Protein AF-A0A382RMH2-F1 (afdb_monomer_lite)

Radius of gyration: 15.45 Å; chains: 1; bounding box: 45×20×42 Å

Sequence (105 aa):
ATAMGWIFGTTVAYITMSIQSLKGRKGLALGVGSGFVGLSYVMMVISGLLNGLNSLKYTSLFNYYDGRSVLINGLNETSFAVMLGLSGLFLVVSLYGFYNRDIGI

Organism: NCBI:txid408172

Foldseek 3Di:
DVVLVVLLVLLLVLQLLLCCLQPVDNVVSCCCSVVLLVVLVVLCVVCVVDVVVVVSCVVRLVNLSPVPCCVVVNHDPVSVVVSVVSSVVSNVSSVVSNVCVVVPD

Structure (mmCIF, N/CA/C/O backbone):
data_AF-A0A382RMH2-F1
#
_entry.id   AF-A0A382RMH2-F1
#
loop_
_atom_site.group_PDB
_atom_site.id
_atom_site.type_symbol
_atom_site.label_atom_id
_atom_site.label_alt_id
_atom_site.label_comp_id
_atom_site.label_asym_id
_atom_site.label_entity_id
_atom_site.label_seq_id
_atom_site.pdbx_PDB_ins_code
_atom_site.Cartn_x
_atom_site.Cartn_y
_atom_site.Cartn_z
_atom_site.occupancy
_atom_site.B_iso_or_equiv
_atom_site.auth_seq_id
_atom_site.auth_comp_id
_atom_site.auth_asym_id
_atom_site.auth_atom_id
_atom_site.pdbx_PDB_model_num
ATOM 1 N N . ALA A 1 1 ? 0.393 4.397 -18.976 1.00 59.16 1 ALA A N 1
ATOM 2 C CA . ALA A 1 1 ? 0.801 5.074 -17.721 1.00 59.16 1 ALA A CA 1
ATOM 3 C C . ALA A 1 1 ? -0.376 5.349 -16.775 1.00 59.16 1 ALA A C 1
ATOM 5 O O . ALA A 1 1 ? -0.267 5.042 -15.596 1.00 59.16 1 ALA A O 1
ATOM 6 N N . THR A 1 2 ? -1.508 5.873 -17.258 1.00 75.94 2 THR A N 1
ATOM 7 C CA . THR A 1 2 ? -2.666 6.267 -16.429 1.00 75.94 2 THR A CA 1
ATOM 8 C C . THR A 1 2 ? -3.237 5.135 -15.567 1.00 75.94 2 THR A C 1
ATOM 10 O O . THR A 1 2 ? -3.260 5.284 -14.353 1.00 75.94 2 THR A O 1
ATOM 13 N N . ALA A 1 3 ? -3.620 3.986 -16.135 1.00 79.62 3 ALA A N 1
ATOM 14 C CA . ALA A 1 3 ? -4.252 2.897 -15.368 1.00 79.62 3 ALA A CA 1
ATOM 15 C C . ALA A 1 3 ? -3.390 2.365 -14.201 1.00 79.62 3 ALA A C 1
ATOM 17 O O . ALA A 1 3 ? -3.895 2.147 -13.104 1.00 79.62 3 ALA A O 1
ATOM 18 N N . MET A 1 4 ? -2.076 2.226 -14.411 1.00 81.12 4 MET A N 1
ATOM 19 C CA . MET A 1 4 ? -1.138 1.815 -13.357 1.00 81.12 4 MET A CA 1
ATOM 20 C C . MET A 1 4 ? -0.993 2.873 -12.253 1.00 81.12 4 MET A C 1
ATOM 22 O O . MET A 1 4 ? -0.849 2.534 -11.083 1.00 81.12 4 MET A O 1
ATOM 26 N N . GLY A 1 5 ? -1.045 4.162 -12.602 1.00 82.25 5 GLY A N 1
ATOM 27 C CA . GLY A 1 5 ? -1.024 5.245 -11.611 1.00 82.25 5 GLY A CA 1
ATOM 28 C C . GLY A 1 5 ? -2.280 5.245 -10.747 1.00 82.25 5 GLY A C 1
ATOM 29 O O . GLY A 1 5 ? -2.200 5.360 -9.525 1.00 82.25 5 GLY A O 1
ATOM 30 N N . TRP A 1 6 ? -3.434 5.036 -11.383 1.00 87.06 6 TRP A N 1
ATOM 31 C CA . TRP A 1 6 ? -4.712 4.893 -10.693 1.00 87.06 6 TRP A CA 1
ATOM 32 C C . TRP A 1 6 ? -4.697 3.712 -9.730 1.00 87.06 6 TRP A C 1
ATOM 34 O O . TRP A 1 6 ? -4.988 3.894 -8.549 1.00 87.06 6 TRP A O 1
ATOM 44 N N . ILE A 1 7 ? -4.299 2.524 -10.198 1.00 89.00 7 ILE A N 1
ATOM 45 C CA . ILE A 1 7 ? -4.319 1.345 -9.336 1.00 89.00 7 ILE A CA 1
ATOM 46 C C . ILE A 1 7 ? -3.345 1.483 -8.167 1.00 89.00 7 ILE A C 1
ATOM 48 O O . ILE A 1 7 ? -3.726 1.205 -7.035 1.00 89.00 7 ILE A O 1
ATOM 52 N N . PHE A 1 8 ? -2.149 2.032 -8.401 1.00 88.19 8 PHE A N 1
ATOM 53 C CA . PHE A 1 8 ? -1.193 2.342 -7.340 1.00 88.19 8 PHE A CA 1
ATOM 54 C C . PHE A 1 8 ? -1.809 3.240 -6.261 1.00 88.19 8 PHE A C 1
ATOM 56 O O . PHE A 1 8 ? -1.780 2.896 -5.077 1.00 88.19 8 PHE A O 1
ATOM 63 N N . GLY A 1 9 ? -2.418 4.358 -6.670 1.00 89.81 9 GLY A N 1
ATOM 64 C CA . GLY A 1 9 ? -3.088 5.279 -5.754 1.00 89.81 9 GLY A CA 1
ATOM 65 C C . GLY A 1 9 ? -4.213 4.605 -4.966 1.00 89.81 9 GLY A C 1
ATOM 66 O O . GLY A 1 9 ? -4.288 4.766 -3.747 1.00 89.81 9 GLY A O 1
ATOM 67 N N . THR A 1 10 ? -5.045 3.796 -5.631 1.00 91.94 10 THR A N 1
ATOM 68 C CA . THR A 1 10 ? -6.137 3.068 -4.962 1.00 91.94 10 THR A CA 1
ATOM 69 C C . THR A 1 10 ? -5.631 2.030 -3.965 1.00 91.94 10 THR A C 1
ATOM 71 O O . THR A 1 10 ? -6.159 1.954 -2.859 1.00 91.94 10 THR A O 1
ATOM 74 N N . THR A 1 11 ? -4.564 1.292 -4.283 1.00 92.19 11 THR A N 1
ATOM 75 C CA . THR A 1 11 ? -3.979 0.306 -3.366 1.00 92.19 11 THR A CA 1
ATOM 76 C C . THR A 1 11 ? -3.460 0.984 -2.101 1.00 92.19 11 THR A C 1
ATOM 78 O O . THR A 1 11 ? -3.753 0.535 -0.994 1.00 92.19 11 THR A O 1
ATOM 81 N N . VAL A 1 12 ? -2.749 2.108 -2.236 1.00 92.31 12 VAL A N 1
ATOM 82 C CA . VAL A 1 12 ? -2.275 2.896 -1.085 1.00 92.31 12 VAL A CA 1
ATOM 83 C C . VAL A 1 12 ? -3.448 3.438 -0.260 1.00 92.31 12 VAL A C 1
ATOM 85 O O . VAL A 1 12 ? -3.408 3.408 0.976 1.00 92.31 12 VAL A O 1
ATOM 88 N N . ALA A 1 13 ? -4.511 3.900 -0.924 1.00 93.50 13 ALA A N 1
ATOM 89 C CA . ALA A 1 13 ? -5.720 4.359 -0.252 1.00 93.50 13 ALA A CA 1
ATOM 90 C C . ALA A 1 13 ? -6.382 3.230 0.553 1.00 93.50 13 ALA A C 1
ATOM 92 O O . ALA A 1 13 ? -6.708 3.443 1.718 1.00 93.50 13 ALA A O 1
ATOM 93 N N . TYR A 1 14 ? -6.509 2.023 -0.004 1.00 95.06 14 TYR A N 1
ATOM 94 C CA . TYR A 1 14 ? -7.091 0.876 0.701 1.00 95.06 14 TYR A CA 1
ATOM 95 C C . TYR A 1 14 ? -6.219 0.361 1.845 1.00 95.06 14 TYR A C 1
ATOM 97 O O . TYR A 1 14 ? -6.754 0.029 2.903 1.00 95.06 14 TYR A O 1
ATOM 105 N N . ILE A 1 15 ? -4.889 0.384 1.710 1.00 92.81 15 ILE A N 1
ATOM 106 C CA . ILE A 1 15 ? -3.978 0.111 2.834 1.00 92.81 15 ILE A CA 1
ATOM 107 C C . ILE A 1 15 ? -4.258 1.098 3.973 1.00 92.81 15 ILE A C 1
ATOM 109 O O . ILE A 1 15 ? -4.535 0.693 5.102 1.00 92.81 15 ILE A O 1
ATOM 113 N N . THR A 1 16 ? -4.274 2.395 3.669 1.00 94.19 16 THR A N 1
ATOM 114 C CA . THR A 1 16 ? -4.546 3.451 4.657 1.00 94.19 16 THR A CA 1
ATOM 115 C C . THR A 1 16 ? -5.930 3.281 5.294 1.00 94.19 16 THR A C 1
ATOM 117 O O . THR A 1 16 ? -6.078 3.357 6.517 1.00 94.19 16 THR A O 1
ATOM 120 N N . MET A 1 17 ? -6.943 2.997 4.473 1.00 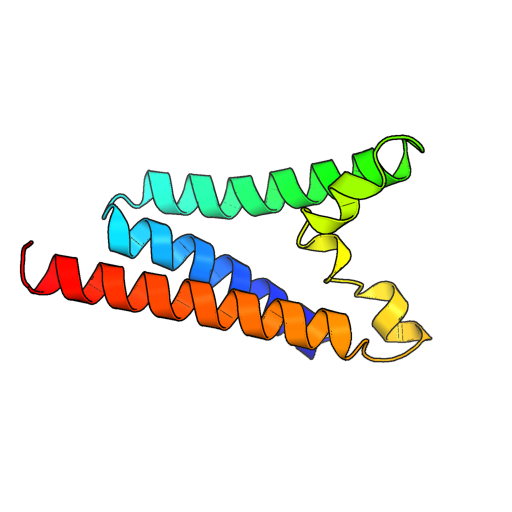93.56 17 MET A N 1
ATOM 121 C CA . MET A 1 17 ? -8.329 2.802 4.890 1.00 93.56 17 MET A CA 1
ATOM 122 C C . MET A 1 17 ? -8.492 1.572 5.785 1.00 93.56 17 MET A C 1
ATOM 124 O O . MET A 1 17 ? -9.216 1.652 6.771 1.00 93.56 17 MET A O 1
ATOM 128 N N . SER A 1 18 ? -7.787 0.473 5.510 1.00 94.12 18 SER A N 1
ATOM 129 C CA . SER A 1 18 ? -7.830 -0.739 6.340 1.00 94.12 18 SER A CA 1
ATOM 130 C C . SER A 1 18 ? -7.288 -0.507 7.753 1.00 94.12 18 SER A C 1
ATOM 132 O O . SER A 1 18 ? -7.893 -0.922 8.739 1.00 94.12 18 SER A O 1
ATOM 134 N N . ILE A 1 19 ? -6.193 0.245 7.890 1.00 93.75 19 ILE A N 1
ATOM 135 C CA . ILE A 1 19 ? -5.661 0.617 9.207 1.00 93.75 19 ILE A CA 1
ATOM 136 C C . ILE A 1 19 ? -6.632 1.554 9.929 1.00 93.75 19 ILE A C 1
ATOM 138 O O . ILE A 1 19 ? -6.860 1.415 11.135 1.00 93.75 19 ILE A O 1
ATOM 142 N N . GLN A 1 20 ? -7.229 2.497 9.196 1.00 93.12 20 GLN A N 1
ATOM 143 C CA . GLN A 1 20 ? -8.224 3.407 9.748 1.00 93.12 20 GLN A CA 1
ATOM 144 C C . GLN A 1 20 ? -9.472 2.664 10.237 1.00 93.12 20 GLN A C 1
ATOM 146 O O . GLN A 1 20 ? -9.957 2.972 11.331 1.00 93.12 20 GLN A O 1
ATOM 151 N N . SER A 1 21 ? -9.975 1.702 9.466 1.00 91.81 21 SER A N 1
ATOM 152 C CA . SER A 1 21 ? -11.165 0.932 9.818 1.00 91.81 21 SER A CA 1
ATOM 153 C C . SER A 1 21 ? -10.896 -0.068 10.937 1.00 91.81 21 SER A C 1
ATOM 155 O O . SER A 1 21 ? -11.775 -0.306 11.744 1.00 91.81 21 SER A O 1
ATOM 157 N N . LEU A 1 22 ? -9.679 -0.588 11.093 1.00 90.75 22 LEU A N 1
ATOM 158 C CA . LEU A 1 22 ? -9.366 -1.493 12.204 1.00 90.75 22 LEU A CA 1
ATOM 159 C C . LEU A 1 22 ? -9.049 -0.758 13.515 1.00 90.75 22 LEU A C 1
ATOM 161 O O . LEU A 1 22 ? -9.418 -1.217 14.592 1.00 90.75 22 LEU A O 1
ATOM 165 N N . LYS A 1 23 ? -8.329 0.371 13.464 1.00 89.94 23 LYS A N 1
ATOM 166 C CA . LYS A 1 23 ? -7.835 1.053 14.680 1.00 89.94 23 LYS A CA 1
ATOM 167 C C . LYS A 1 23 ? -8.618 2.302 15.064 1.00 89.94 23 LYS A C 1
ATOM 169 O O . LYS A 1 23 ? -8.494 2.757 16.198 1.00 89.94 23 LYS A O 1
ATOM 174 N N . GLY A 1 24 ? -9.356 2.920 14.143 1.00 86.00 24 GLY A N 1
ATOM 175 C CA . GLY A 1 24 ? -10.082 4.170 14.401 1.00 86.00 24 GLY A CA 1
ATOM 176 C C . GLY A 1 24 ? -9.216 5.421 14.574 1.00 86.00 24 GLY A C 1
ATOM 177 O O . GLY A 1 24 ? -9.748 6.526 14.640 1.00 86.00 24 GLY A O 1
ATOM 178 N N . ARG A 1 25 ? -7.886 5.292 14.613 1.00 89.44 25 ARG A N 1
ATOM 179 C CA . ARG A 1 25 ? -6.958 6.399 14.883 1.00 89.44 25 ARG A CA 1
ATOM 180 C C . ARG A 1 25 ? -6.405 6.987 13.586 1.00 89.44 25 ARG A C 1
ATOM 182 O O . ARG A 1 25 ? -5.527 6.390 12.966 1.00 89.44 25 ARG A O 1
ATOM 189 N N . LYS A 1 26 ? -6.848 8.203 13.245 1.00 87.56 26 LYS A N 1
ATOM 190 C CA . LYS A 1 26 ? -6.420 8.943 12.040 1.00 87.56 26 LYS A CA 1
ATOM 191 C C . LYS A 1 26 ? -4.903 9.081 11.915 1.00 87.56 26 LYS A C 1
ATOM 193 O O . LYS A 1 26 ? -4.354 8.819 10.851 1.00 87.56 26 LYS A O 1
ATOM 198 N N . GLY A 1 27 ? -4.220 9.423 13.011 1.00 90.56 27 GLY A N 1
ATOM 199 C CA . GLY A 1 27 ? -2.762 9.580 13.014 1.00 90.56 27 GLY A CA 1
ATOM 200 C C . GLY A 1 27 ? -2.011 8.292 12.657 1.00 90.56 27 GLY A C 1
ATOM 201 O O . GLY A 1 27 ? -1.075 8.333 11.867 1.00 90.56 27 GLY A O 1
ATOM 202 N N . LEU A 1 28 ? -2.459 7.139 13.173 1.00 88.88 28 LEU A N 1
ATOM 203 C CA . LEU A 1 28 ? -1.848 5.847 12.841 1.00 88.88 28 LEU A CA 1
ATOM 204 C C . LEU A 1 28 ? -2.103 5.462 11.384 1.00 88.88 28 LEU A C 1
ATOM 206 O O . LEU A 1 28 ? -1.184 5.005 10.716 1.00 88.88 28 LEU A O 1
ATOM 210 N N . ALA A 1 29 ? -3.321 5.668 10.882 1.00 91.12 29 ALA A N 1
ATOM 211 C CA . ALA A 1 29 ? -3.647 5.364 9.493 1.00 91.12 29 ALA A CA 1
ATOM 212 C C . ALA A 1 29 ? -2.782 6.175 8.518 1.00 91.12 29 ALA A C 1
ATOM 214 O O . ALA A 1 29 ? -2.140 5.600 7.642 1.00 91.12 29 ALA A O 1
ATOM 215 N N . LEU A 1 30 ? -2.698 7.493 8.721 1.00 91.62 30 LEU A N 1
ATOM 216 C CA . LEU A 1 30 ? -1.872 8.376 7.894 1.00 91.62 30 LEU A CA 1
ATOM 217 C C . LEU A 1 30 ? -0.382 8.041 8.003 1.00 91.62 30 LEU A C 1
ATOM 219 O O . LEU A 1 30 ? 0.308 8.024 6.984 1.00 91.62 30 LEU A O 1
ATOM 223 N N . GLY A 1 31 ? 0.108 7.740 9.209 1.00 92.81 31 GLY A N 1
ATOM 224 C CA . GLY A 1 31 ? 1.496 7.334 9.431 1.00 92.81 31 GLY A CA 1
ATOM 225 C C . GLY A 1 31 ? 1.846 6.030 8.715 1.00 92.81 31 GLY A C 1
ATOM 226 O O . GLY A 1 31 ? 2.868 5.964 8.038 1.00 92.81 31 GLY A O 1
ATOM 227 N N . VAL A 1 32 ? 0.980 5.015 8.792 1.00 90.81 32 VAL A N 1
ATOM 228 C CA . VAL A 1 32 ? 1.200 3.738 8.096 1.00 90.81 32 VAL A CA 1
ATOM 229 C C . VAL A 1 32 ? 1.095 3.911 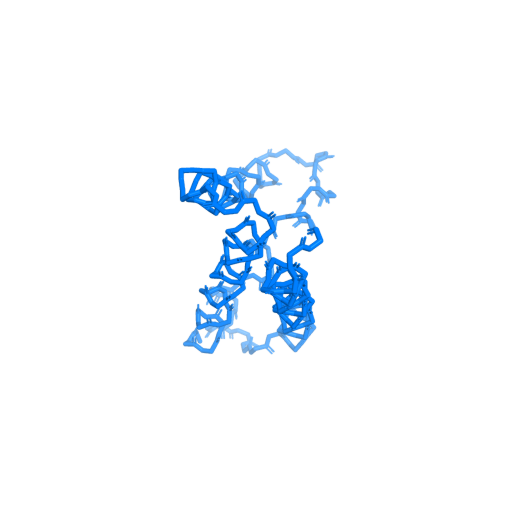6.582 1.00 90.81 32 VAL A C 1
ATOM 231 O O . VAL A 1 32 ? 1.966 3.426 5.871 1.00 90.81 32 VAL A O 1
ATOM 234 N N . GLY A 1 33 ? 0.091 4.632 6.077 1.00 90.00 33 GLY A N 1
ATOM 235 C CA . GLY A 1 33 ? -0.081 4.861 4.640 1.00 90.00 33 GLY A CA 1
ATOM 236 C C . GLY A 1 33 ? 1.092 5.619 4.015 1.00 90.00 33 GLY A C 1
ATOM 237 O O . GLY A 1 33 ? 1.719 5.138 3.071 1.00 90.00 33 GLY A O 1
ATOM 238 N N . SER A 1 34 ? 1.437 6.783 4.574 1.00 90.38 34 SER A N 1
ATOM 239 C CA . SER A 1 34 ? 2.560 7.597 4.084 1.00 90.38 34 SER A CA 1
ATOM 240 C C . SER A 1 34 ? 3.914 6.914 4.303 1.00 90.38 34 SER A C 1
ATOM 242 O O . SER A 1 34 ? 4.749 6.896 3.397 1.00 90.38 34 SER A O 1
ATOM 244 N N . GLY A 1 35 ? 4.109 6.287 5.467 1.00 91.12 35 GLY A N 1
ATOM 245 C CA . GLY A 1 35 ? 5.314 5.535 5.794 1.00 91.12 35 GLY A CA 1
ATOM 246 C C . GLY A 1 35 ? 5.523 4.344 4.864 1.00 91.12 35 GLY A C 1
ATOM 247 O O . GLY A 1 35 ? 6.629 4.150 4.371 1.00 91.12 35 GLY A O 1
ATOM 248 N N . PHE A 1 36 ? 4.468 3.592 4.547 1.00 88.81 36 PHE A N 1
ATOM 249 C CA . PHE A 1 36 ? 4.538 2.465 3.617 1.00 88.81 36 PHE A CA 1
ATOM 250 C C . PHE A 1 36 ? 4.972 2.900 2.213 1.00 88.81 36 PHE A C 1
ATOM 252 O O . PHE A 1 36 ? 5.834 2.257 1.610 1.00 88.81 36 PHE A O 1
ATOM 259 N N . VAL A 1 37 ? 4.430 4.012 1.705 1.00 88.56 37 VAL A N 1
ATOM 260 C CA . VAL A 1 37 ? 4.846 4.576 0.410 1.00 88.56 37 VAL A CA 1
ATOM 261 C C . VAL A 1 37 ? 6.309 5.015 0.455 1.00 88.56 37 VAL A C 1
ATOM 263 O O . VAL A 1 37 ? 7.090 4.619 -0.411 1.00 88.56 37 VAL A O 1
ATOM 266 N N . GLY A 1 38 ? 6.704 5.778 1.478 1.00 87.69 38 GLY A N 1
ATOM 267 C CA . GLY A 1 38 ? 8.084 6.240 1.636 1.00 87.69 38 GLY A CA 1
ATOM 268 C C . GLY A 1 38 ? 9.083 5.083 1.732 1.00 87.69 38 GLY A C 1
ATOM 269 O O . GLY A 1 38 ? 10.073 5.054 1.003 1.00 87.69 38 GLY A O 1
ATOM 270 N N . LEU A 1 39 ? 8.788 4.082 2.565 1.00 86.56 39 LEU A N 1
ATOM 271 C CA . LEU A 1 39 ? 9.612 2.881 2.720 1.00 86.56 39 LEU A CA 1
ATOM 272 C C . LEU A 1 39 ? 9.695 2.073 1.424 1.00 86.56 39 LEU A C 1
ATOM 274 O O . LEU A 1 39 ? 10.782 1.638 1.050 1.00 86.56 39 LEU A O 1
ATOM 278 N N . SER A 1 40 ? 8.581 1.915 0.705 1.00 83.94 40 SER A N 1
ATOM 279 C CA . SER A 1 40 ? 8.566 1.199 -0.575 1.00 83.94 40 SER A CA 1
ATOM 280 C C . SER A 1 40 ? 9.468 1.874 -1.611 1.00 83.94 40 SER A C 1
ATOM 282 O O . SER A 1 40 ? 10.158 1.181 -2.364 1.00 83.94 40 SER A O 1
ATOM 284 N N . TYR A 1 41 ? 9.506 3.210 -1.631 1.00 83.00 41 TYR A N 1
ATOM 285 C CA . TYR A 1 41 ? 10.407 3.971 -2.498 1.00 83.00 41 TYR A CA 1
ATOM 286 C C . TYR A 1 41 ? 11.875 3.787 -2.094 1.00 83.00 41 TYR A C 1
ATOM 288 O O . TYR A 1 41 ? 12.712 3.471 -2.939 1.00 83.00 41 TYR A O 1
ATOM 296 N N . VAL A 1 42 ? 12.188 3.906 -0.799 1.00 84.69 42 VAL A N 1
ATOM 297 C CA . VAL A 1 42 ? 13.550 3.684 -0.282 1.00 84.69 42 VAL A CA 1
ATOM 298 C C . VAL A 1 42 ? 14.042 2.272 -0.617 1.00 84.69 42 VAL A C 1
ATOM 300 O O . VAL A 1 42 ? 15.160 2.114 -1.105 1.00 84.69 42 VAL A O 1
ATOM 303 N N . MET A 1 43 ? 13.199 1.251 -0.438 1.00 80.62 43 MET A N 1
ATOM 304 C CA . MET A 1 43 ? 13.522 -0.133 -0.803 1.00 80.62 43 MET A CA 1
ATOM 305 C C . MET A 1 43 ? 13.798 -0.299 -2.300 1.00 80.62 43 MET A C 1
ATOM 307 O O . MET A 1 43 ? 14.736 -1.007 -2.662 1.00 80.62 43 MET A O 1
ATOM 311 N N . MET A 1 44 ? 13.024 0.362 -3.169 1.00 79.94 44 MET A N 1
ATOM 312 C CA . MET A 1 44 ? 13.264 0.337 -4.616 1.00 79.94 44 MET A CA 1
ATOM 313 C C . MET A 1 44 ? 14.649 0.900 -4.954 1.00 79.94 44 MET A C 1
ATOM 315 O O . MET A 1 44 ? 15.386 0.285 -5.724 1.00 79.94 44 MET A O 1
ATOM 319 N N . VAL A 1 45 ? 15.015 2.038 -4.356 1.00 80.38 45 VAL A N 1
ATOM 320 C CA . VAL A 1 45 ? 16.326 2.664 -4.568 1.00 80.38 45 VAL A CA 1
ATOM 321 C C . VAL A 1 45 ? 17.440 1.734 -4.086 1.00 80.38 45 VAL A C 1
ATOM 323 O O . VAL A 1 45 ? 18.327 1.402 -4.866 1.00 80.38 45 VAL A O 1
ATOM 326 N N . ILE A 1 46 ? 17.368 1.238 -2.847 1.00 79.00 46 ILE A N 1
ATOM 327 C CA . ILE A 1 46 ? 18.399 0.357 -2.267 1.00 79.00 46 ILE A CA 1
ATOM 328 C C . ILE A 1 46 ? 18.563 -0.937 -3.077 1.00 79.00 46 ILE A C 1
ATOM 330 O O . ILE A 1 46 ? 19.693 -1.368 -3.315 1.00 79.00 46 ILE A O 1
ATOM 334 N N . SER A 1 47 ? 17.462 -1.533 -3.546 1.00 71.69 47 SER A N 1
ATOM 335 C CA . SER A 1 47 ? 17.505 -2.740 -4.381 1.00 71.69 47 SER A CA 1
ATOM 336 C C . SER A 1 47 ? 18.250 -2.521 -5.701 1.00 71.69 47 SER A C 1
ATOM 338 O O . SER A 1 47 ? 18.783 -3.484 -6.243 1.00 71.69 47 SER A O 1
ATOM 340 N N . GLY A 1 48 ? 18.289 -1.292 -6.223 1.00 71.12 48 GLY A N 1
ATOM 341 C CA . GLY A 1 48 ? 19.070 -0.949 -7.413 1.00 71.12 48 GLY A CA 1
ATOM 342 C C . GLY A 1 48 ? 20.564 -0.743 -7.141 1.00 71.12 48 GLY A C 1
ATOM 343 O O . GLY A 1 48 ? 21.359 -0.834 -8.071 1.00 71.12 48 GLY A O 1
ATOM 344 N N . LEU A 1 49 ? 20.957 -0.475 -5.890 1.00 74.31 49 LEU A N 1
ATOM 345 C CA . LEU A 1 49 ? 22.355 -0.239 -5.506 1.00 74.31 49 LEU A CA 1
ATOM 346 C C . LEU A 1 49 ? 23.075 -1.510 -5.031 1.00 74.31 49 LEU A C 1
ATOM 348 O O . LEU A 1 49 ? 24.289 -1.621 -5.192 1.00 74.31 49 LEU A O 1
ATOM 352 N N . LEU A 1 50 ? 22.358 -2.460 -4.423 1.00 71.31 50 LEU A N 1
ATOM 353 C CA . LEU A 1 50 ? 22.949 -3.648 -3.803 1.00 71.31 50 LEU A CA 1
ATOM 354 C C . LEU A 1 50 ? 22.520 -4.927 -4.534 1.00 71.31 50 LEU A C 1
ATOM 356 O O . LEU A 1 50 ? 21.421 -5.436 -4.323 1.00 71.31 50 LEU A O 1
ATOM 360 N N . ASN A 1 51 ? 23.435 -5.509 -5.320 1.00 61.47 51 ASN A N 1
ATOM 361 C CA . ASN A 1 51 ? 23.216 -6.748 -6.091 1.00 61.47 51 ASN A CA 1
ATOM 362 C C . ASN A 1 51 ? 22.752 -7.957 -5.241 1.00 61.47 51 ASN A C 1
ATOM 364 O O . ASN A 1 51 ? 22.159 -8.891 -5.776 1.00 61.47 51 ASN A O 1
ATOM 368 N N . GLY A 1 52 ? 22.990 -7.945 -3.922 1.00 60.97 52 GLY A N 1
ATOM 369 C CA . GLY A 1 52 ? 22.579 -9.001 -2.986 1.00 60.97 52 GLY A CA 1
ATOM 370 C C . GLY A 1 52 ? 21.155 -8.880 -2.422 1.00 60.97 52 GLY A C 1
ATOM 371 O O . GLY A 1 52 ? 20.698 -9.810 -1.764 1.00 60.97 52 GLY A O 1
ATOM 372 N N . LEU A 1 53 ? 20.437 -7.774 -2.665 1.00 59.31 53 LEU A N 1
ATOM 373 C CA . LEU A 1 53 ? 19.077 -7.545 -2.142 1.00 59.31 53 LEU A CA 1
ATOM 374 C C . LEU A 1 53 ? 17.984 -7.600 -3.222 1.00 59.31 53 LEU A C 1
ATOM 376 O O . LEU A 1 53 ? 16.886 -7.090 -3.016 1.00 59.31 53 LEU A O 1
ATOM 380 N N . ASN A 1 54 ? 18.227 -8.280 -4.346 1.00 60.00 54 ASN A N 1
ATOM 381 C CA . ASN A 1 54 ? 17.227 -8.438 -5.412 1.00 60.00 54 ASN A CA 1
ATOM 382 C C . ASN A 1 54 ? 15.893 -9.050 -4.931 1.00 60.00 54 ASN A C 1
ATOM 384 O O . ASN A 1 54 ? 14.849 -8.774 -5.515 1.00 60.00 54 ASN A O 1
ATOM 388 N N . SER A 1 55 ? 15.887 -9.826 -3.843 1.00 61.78 55 SER A N 1
ATOM 389 C CA . SER A 1 55 ? 14.651 -10.365 -3.258 1.00 61.78 55 SER A CA 1
ATOM 390 C C . SER A 1 55 ? 13.766 -9.296 -2.599 1.00 61.78 55 SER A C 1
ATOM 392 O O . SER A 1 55 ? 12.544 -9.442 -2.604 1.00 61.78 55 SER A O 1
ATOM 394 N N . LEU A 1 56 ? 14.331 -8.188 -2.094 1.00 61.53 56 LEU A N 1
ATOM 395 C CA . LEU A 1 56 ? 13.546 -7.061 -1.551 1.00 61.53 56 LEU A CA 1
ATOM 396 C C . LEU A 1 56 ? 12.784 -6.303 -2.641 1.00 61.53 56 LEU A C 1
ATOM 398 O O . LEU A 1 56 ? 11.838 -5.568 -2.359 1.00 61.53 56 LEU A O 1
ATOM 402 N N . LYS A 1 57 ? 13.152 -6.501 -3.907 1.00 60.97 57 LYS A N 1
ATOM 403 C CA . LYS A 1 57 ? 12.418 -5.929 -5.029 1.00 60.97 57 LYS A CA 1
ATOM 404 C C . LYS A 1 57 ? 10.951 -6.382 -5.003 1.00 60.97 57 LYS A C 1
ATOM 406 O O . LYS A 1 57 ? 10.071 -5.588 -5.313 1.00 60.97 57 LYS A O 1
ATOM 411 N N . TYR A 1 58 ? 10.654 -7.616 -4.585 1.00 61.75 58 TYR A N 1
ATOM 412 C CA . TYR A 1 58 ? 9.280 -8.142 -4.543 1.00 61.75 58 TYR A CA 1
ATOM 413 C C . TYR A 1 58 ? 8.422 -7.575 -3.406 1.00 61.75 58 TYR A C 1
ATOM 415 O O . TYR A 1 58 ? 7.198 -7.643 -3.498 1.00 61.75 58 TYR A O 1
ATOM 423 N N . THR A 1 59 ? 9.029 -7.008 -2.358 1.00 64.50 59 THR A N 1
ATOM 424 C CA . THR A 1 59 ? 8.286 -6.369 -1.259 1.00 64.50 59 THR A CA 1
ATOM 425 C C . THR A 1 59 ? 7.945 -4.912 -1.560 1.00 64.50 59 THR A C 1
ATOM 427 O O . THR A 1 59 ? 7.023 -4.364 -0.961 1.00 64.50 59 THR A O 1
ATOM 430 N N . SER A 1 60 ? 8.661 -4.271 -2.488 1.00 66.12 60 SER A N 1
ATOM 431 C CA . SER A 1 60 ? 8.380 -2.891 -2.877 1.00 66.12 60 SER A CA 1
ATOM 432 C C . SER A 1 60 ? 7.184 -2.817 -3.825 1.00 66.12 60 SER A C 1
ATOM 434 O O . SER A 1 60 ? 7.224 -3.332 -4.944 1.00 66.12 60 SER A O 1
ATOM 436 N N . LEU A 1 61 ? 6.146 -2.079 -3.419 1.00 70.50 61 LEU A N 1
ATOM 437 C CA . LEU A 1 61 ? 4.997 -1.784 -4.281 1.00 70.50 61 LEU A CA 1
ATOM 438 C C . LEU A 1 61 ? 5.420 -1.050 -5.573 1.00 70.50 61 LEU A C 1
ATOM 440 O O . LEU A 1 61 ? 4.776 -1.192 -6.610 1.00 70.50 61 LEU A O 1
ATOM 444 N N . PHE A 1 62 ? 6.538 -0.313 -5.532 1.00 74.06 62 PHE A N 1
ATOM 445 C CA . PHE A 1 62 ? 7.075 0.403 -6.688 1.00 74.06 62 PHE A CA 1
ATOM 446 C C . PHE A 1 62 ? 7.706 -0.505 -7.749 1.00 74.06 62 PHE A C 1
ATOM 448 O O . PHE A 1 62 ? 7.799 -0.094 -8.897 1.00 74.06 62 PHE A O 1
ATOM 455 N N . ASN A 1 63 ? 8.095 -1.741 -7.416 1.00 71.75 63 ASN A N 1
ATOM 456 C CA . ASN A 1 63 ? 8.573 -2.692 -8.426 1.00 71.75 63 ASN A CA 1
ATOM 457 C C . ASN A 1 63 ? 7.451 -3.098 -9.395 1.00 71.75 63 ASN A C 1
ATOM 459 O O . ASN A 1 63 ? 7.665 -3.207 -10.597 1.00 71.75 63 ASN A O 1
ATOM 463 N N . TYR A 1 64 ? 6.235 -3.279 -8.878 1.00 70.62 64 TYR A N 1
ATOM 464 C CA . TYR A 1 64 ? 5.071 -3.592 -9.710 1.00 70.62 64 TYR A CA 1
ATOM 465 C C . TYR A 1 64 ? 4.541 -2.353 -10.441 1.00 70.62 64 TYR A C 1
ATOM 467 O O . TYR A 1 64 ? 3.980 -2.466 -11.532 1.00 70.62 64 TYR A O 1
ATOM 475 N N . TYR A 1 65 ? 4.780 -1.165 -9.881 1.00 67.38 65 TYR A N 1
ATOM 476 C CA . TYR A 1 65 ? 4.513 0.115 -10.527 1.00 67.38 65 TYR A CA 1
ATOM 477 C C . TYR A 1 65 ? 5.661 0.527 -11.466 1.00 67.38 65 TYR A C 1
ATOM 479 O O . TYR A 1 65 ? 6.410 1.467 -11.204 1.00 67.38 65 TYR A O 1
ATOM 487 N N . ASP A 1 66 ? 5.789 -0.151 -12.607 1.00 66.75 66 ASP A N 1
ATOM 488 C CA . ASP A 1 66 ? 6.776 0.221 -13.627 1.00 66.75 66 ASP A CA 1
ATOM 489 C C . ASP A 1 66 ? 6.191 1.203 -14.655 1.00 66.75 66 ASP A C 1
ATOM 491 O O . ASP A 1 66 ? 5.865 0.864 -15.795 1.00 66.75 66 ASP A O 1
ATOM 495 N N . GLY A 1 67 ? 6.032 2.463 -14.246 1.00 60.81 67 GLY A N 1
ATOM 496 C CA . GLY A 1 67 ? 5.489 3.507 -15.119 1.00 60.81 67 GLY A CA 1
ATOM 497 C C . GLY A 1 67 ? 6.315 3.744 -16.392 1.00 60.81 67 GLY A C 1
ATOM 498 O O . GLY A 1 67 ? 5.743 4.106 -17.422 1.00 60.81 67 GLY A O 1
ATOM 499 N N . ARG A 1 68 ? 7.638 3.517 -16.340 1.00 60.09 68 ARG A N 1
ATOM 500 C CA . ARG A 1 68 ? 8.572 3.778 -17.449 1.00 60.09 68 ARG A CA 1
ATOM 501 C C . ARG A 1 68 ? 8.583 2.630 -18.457 1.00 60.09 68 ARG A C 1
ATOM 503 O O . ARG A 1 68 ? 8.489 2.900 -19.651 1.00 60.09 68 ARG A O 1
ATOM 510 N N . SER A 1 69 ? 8.615 1.376 -18.006 1.00 58.81 69 SER A N 1
ATOM 511 C CA . SER A 1 69 ? 8.488 0.217 -18.899 1.00 58.81 69 SER A CA 1
ATOM 512 C C . SER A 1 69 ? 7.106 0.153 -19.538 1.00 58.81 69 SER A C 1
ATOM 514 O O . SER A 1 69 ? 7.011 -0.168 -20.713 1.00 58.81 69 SER A O 1
ATOM 516 N N . VAL A 1 70 ? 6.037 0.573 -18.851 1.00 61.47 70 VAL A N 1
ATOM 517 C CA . VAL A 1 70 ? 4.687 0.593 -19.448 1.00 61.47 70 VAL A CA 1
ATOM 518 C C . VAL A 1 70 ? 4.565 1.563 -20.628 1.00 61.47 70 VAL A C 1
ATOM 520 O O . VAL A 1 70 ? 3.770 1.329 -21.536 1.00 61.47 70 VAL A O 1
ATOM 523 N N . LEU A 1 71 ? 5.336 2.653 -20.631 1.00 61.91 71 LEU A N 1
ATOM 524 C CA . LEU A 1 71 ? 5.381 3.603 -21.749 1.00 61.91 71 LEU A CA 1
ATOM 525 C C . LEU A 1 71 ? 6.137 3.048 -22.966 1.00 61.91 71 LEU A C 1
ATOM 527 O O . LEU A 1 71 ? 5.868 3.485 -24.079 1.00 61.91 71 LEU A O 1
ATOM 531 N N . ILE A 1 72 ? 7.073 2.118 -22.750 1.00 65.94 72 ILE A N 1
ATOM 532 C CA . ILE A 1 72 ? 7.993 1.611 -23.779 1.00 65.94 72 ILE A CA 1
ATOM 533 C C . ILE A 1 72 ? 7.557 0.227 -24.290 1.00 65.94 72 ILE A C 1
ATOM 535 O O . ILE A 1 72 ? 7.518 -0.000 -25.492 1.00 65.94 72 ILE A O 1
ATOM 539 N N . ASN A 1 73 ? 7.204 -0.683 -23.381 1.00 69.44 73 ASN A N 1
ATOM 540 C CA . ASN A 1 73 ? 6.920 -2.101 -23.628 1.00 69.44 73 ASN A CA 1
ATOM 541 C C . ASN A 1 73 ? 5.427 -2.462 -23.502 1.00 69.44 73 ASN A C 1
ATOM 543 O O . ASN A 1 73 ? 5.054 -3.606 -23.745 1.00 69.44 73 ASN A O 1
ATOM 547 N N . GLY A 1 74 ? 4.567 -1.514 -23.115 1.00 65.94 74 GLY A N 1
ATOM 548 C CA . GLY A 1 74 ? 3.149 -1.772 -22.855 1.00 65.94 74 GLY A CA 1
ATOM 549 C C . GLY A 1 74 ?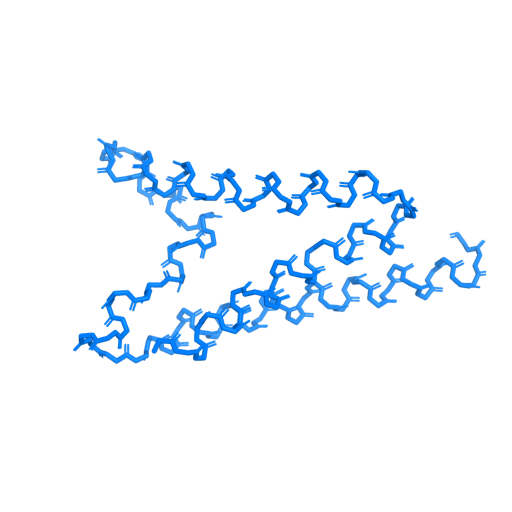 2.862 -2.313 -21.448 1.00 65.94 74 GLY A C 1
ATOM 550 O O . GLY A 1 74 ? 3.741 -2.425 -20.595 1.00 65.94 74 GLY A O 1
ATOM 551 N N . LEU A 1 75 ? 1.585 -2.575 -21.160 1.00 72.62 75 LEU A N 1
ATOM 552 C CA . LEU A 1 75 ? 1.136 -2.958 -19.821 1.00 72.62 75 LEU A CA 1
ATOM 553 C C . LEU A 1 75 ? 1.579 -4.387 -19.478 1.00 72.62 75 LEU A C 1
ATOM 555 O O . LEU A 1 75 ? 1.215 -5.334 -20.164 1.00 72.62 75 LEU A O 1
ATOM 559 N N . ASN A 1 76 ? 2.325 -4.547 -18.383 1.00 80.50 76 ASN A N 1
ATOM 560 C CA . ASN A 1 76 ? 2.636 -5.866 -17.839 1.00 80.50 76 ASN A CA 1
ATOM 561 C C . ASN A 1 76 ? 1.412 -6.406 -17.085 1.00 80.50 76 ASN A C 1
ATOM 563 O O . ASN A 1 76 ? 1.087 -5.935 -15.990 1.00 80.50 76 ASN A O 1
ATOM 567 N N . GLU A 1 77 ? 0.735 -7.379 -17.692 1.00 80.25 77 GLU A N 1
ATOM 568 C CA . GLU A 1 77 ? -0.494 -7.987 -17.171 1.00 80.25 77 GLU A CA 1
ATOM 569 C C . GLU A 1 77 ? -0.288 -8.627 -15.795 1.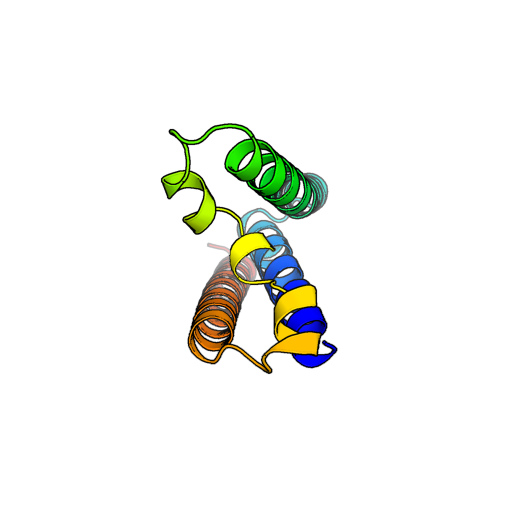00 80.25 77 GLU A C 1
ATOM 571 O O . GLU A 1 77 ? -1.133 -8.478 -14.913 1.00 80.25 77 GLU A O 1
ATOM 576 N N . THR A 1 78 ? 0.867 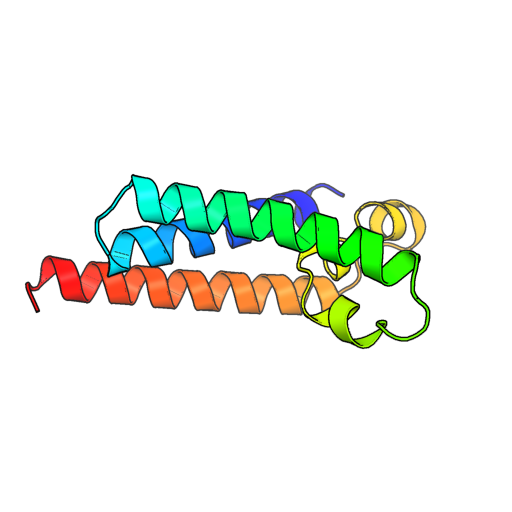-9.255 -15.564 1.00 82.50 78 THR A N 1
ATOM 577 C CA . THR A 1 78 ? 1.203 -9.895 -14.287 1.00 82.50 78 THR A CA 1
ATOM 578 C C . THR A 1 78 ? 1.303 -8.869 -13.163 1.00 82.50 78 THR A C 1
ATOM 580 O O . THR A 1 78 ? 0.672 -9.033 -12.118 1.00 82.50 78 THR A O 1
ATOM 583 N N . SER A 1 79 ? 2.045 -7.776 -13.371 1.00 81.00 79 SER A N 1
ATOM 584 C CA . SER A 1 79 ? 2.159 -6.709 -12.366 1.00 81.00 79 SER A CA 1
ATOM 585 C C . SER A 1 79 ? 0.809 -6.053 -12.084 1.00 81.00 79 SER A C 1
ATOM 587 O O . SER A 1 79 ? 0.489 -5.757 -10.932 1.00 81.00 79 SER A O 1
ATOM 589 N N . PHE A 1 80 ? -0.009 -5.871 -13.122 1.00 84.31 80 PHE A N 1
ATOM 590 C CA . PHE A 1 80 ? -1.345 -5.302 -12.981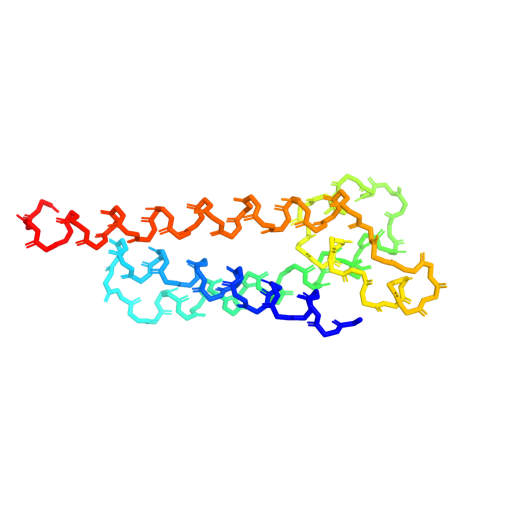 1.00 84.31 80 PHE A CA 1
ATOM 591 C C . PHE A 1 80 ? -2.272 -6.216 -12.172 1.00 84.31 80 PHE A C 1
ATOM 593 O O . PHE A 1 80 ? -2.933 -5.750 -11.244 1.00 84.31 80 PHE A O 1
ATOM 600 N N . ALA A 1 81 ? -2.272 -7.518 -12.467 1.00 87.06 81 ALA A N 1
ATOM 601 C CA . ALA A 1 81 ? -3.057 -8.513 -11.744 1.00 87.06 81 ALA A CA 1
ATOM 602 C C . ALA A 1 81 ? -2.652 -8.606 -10.264 1.00 87.06 81 ALA A C 1
ATOM 604 O O . ALA A 1 81 ? -3.521 -8.655 -9.393 1.00 87.06 81 ALA A O 1
ATOM 605 N N . VAL A 1 82 ? -1.349 -8.554 -9.958 1.00 86.94 82 VAL A N 1
ATOM 606 C CA . VAL A 1 82 ? -0.848 -8.529 -8.572 1.00 86.94 82 VAL A CA 1
ATOM 607 C C . VAL A 1 82 ? -1.342 -7.283 -7.834 1.00 86.94 82 VAL A C 1
ATOM 609 O O . VAL A 1 82 ? -1.832 -7.388 -6.708 1.00 86.94 82 VAL A O 1
ATOM 612 N N . MET A 1 83 ? -1.269 -6.106 -8.463 1.00 87.44 83 MET A N 1
ATOM 613 C CA . MET A 1 83 ? -1.759 -4.867 -7.852 1.00 87.44 83 MET A CA 1
ATOM 614 C C . MET A 1 83 ? -3.279 -4.869 -7.659 1.00 87.44 83 MET A C 1
ATOM 616 O O . MET A 1 83 ? -3.744 -4.403 -6.619 1.00 87.44 83 MET A O 1
ATOM 620 N N . LEU A 1 84 ? -4.044 -5.429 -8.604 1.00 90.69 84 LEU A N 1
ATOM 621 C CA . LEU A 1 84 ? -5.492 -5.630 -8.468 1.00 90.69 84 LEU A CA 1
ATOM 622 C C . LEU A 1 84 ? -5.825 -6.556 -7.301 1.00 90.69 84 LEU A C 1
ATOM 624 O O . LEU A 1 84 ? -6.661 -6.205 -6.469 1.00 90.69 84 LEU A O 1
ATOM 628 N N . GLY A 1 85 ? -5.156 -7.706 -7.211 1.00 92.25 85 GLY A N 1
ATOM 629 C CA . GLY A 1 85 ? -5.363 -8.661 -6.125 1.00 92.25 85 GLY A CA 1
ATOM 630 C C . GLY A 1 85 ? -5.052 -8.051 -4.759 1.00 92.25 85 GLY A C 1
ATOM 631 O O . GLY A 1 85 ? -5.847 -8.175 -3.828 1.00 92.25 85 GLY A O 1
ATOM 632 N N . LEU A 1 86 ? -3.940 -7.320 -4.652 1.00 91.38 86 LEU A N 1
ATOM 633 C CA . LEU A 1 86 ? -3.551 -6.646 -3.415 1.00 91.38 86 LEU A CA 1
ATOM 634 C C . LEU A 1 86 ? -4.542 -5.540 -3.025 1.00 91.38 86 LEU A C 1
ATOM 636 O O . LEU A 1 86 ? -4.922 -5.432 -1.860 1.00 91.38 86 LEU A O 1
ATOM 640 N N . SER A 1 87 ? -4.984 -4.746 -4.002 1.00 93.25 87 SER A N 1
ATOM 641 C CA . SER A 1 87 ? -6.008 -3.715 -3.817 1.00 93.25 87 SER A CA 1
ATOM 642 C C . SER A 1 87 ? -7.313 -4.324 -3.292 1.00 93.25 87 SER A C 1
ATOM 644 O O . SER A 1 87 ? -7.817 -3.908 -2.247 1.00 93.25 87 SER A O 1
ATOM 646 N N . GLY A 1 88 ? -7.806 -5.381 -3.946 1.00 94.94 88 GLY A N 1
ATOM 647 C CA . GLY A 1 88 ? -9.004 -6.107 -3.524 1.00 94.94 88 GLY A CA 1
ATOM 648 C C . GLY A 1 88 ? -8.878 -6.702 -2.119 1.00 94.94 88 GLY A C 1
ATOM 649 O O . GLY A 1 88 ? -9.803 -6.579 -1.319 1.00 94.94 88 GLY A O 1
ATOM 650 N N . LEU A 1 89 ? -7.720 -7.272 -1.776 1.00 95.31 89 LEU A N 1
ATOM 651 C CA . LEU A 1 89 ? -7.460 -7.812 -0.440 1.00 95.31 89 LEU A CA 1
ATOM 652 C C . LEU A 1 89 ? -7.570 -6.730 0.641 1.00 95.31 89 LEU A C 1
ATOM 654 O O . LEU A 1 89 ? -8.291 -6.914 1.621 1.00 95.31 89 LEU A O 1
ATOM 658 N N . PHE A 1 90 ? -6.905 -5.586 0.463 1.00 94.44 90 PHE A N 1
ATOM 659 C CA . PHE A 1 90 ? -6.973 -4.500 1.445 1.00 94.44 90 PHE A CA 1
ATOM 660 C C . PHE A 1 90 ? -8.355 -3.855 1.516 1.00 94.44 90 PHE A C 1
ATOM 662 O O . PHE A 1 90 ? -8.779 -3.453 2.602 1.00 94.44 90 PHE A O 1
ATOM 669 N N . LEU A 1 91 ? -9.086 -3.809 0.401 1.00 96.12 91 LEU A N 1
ATOM 670 C CA . LEU A 1 91 ? -10.480 -3.386 0.401 1.00 96.12 91 LEU A CA 1
ATOM 671 C C . LEU A 1 91 ? -11.334 -4.315 1.274 1.00 96.12 91 LEU A C 1
ATOM 673 O O . LEU A 1 91 ? -12.027 -3.824 2.165 1.00 96.12 91 LEU A O 1
ATOM 677 N N . VAL A 1 92 ? -11.236 -5.635 1.091 1.00 96.19 92 VAL A N 1
ATOM 678 C CA . VAL A 1 92 ? -11.966 -6.627 1.903 1.00 96.19 92 VAL A CA 1
ATOM 679 C C . VAL A 1 92 ? -11.614 -6.499 3.385 1.00 96.19 92 VAL A C 1
ATOM 681 O O . VAL A 1 92 ? -12.513 -6.447 4.224 1.00 96.19 92 VAL A O 1
ATOM 684 N N . VAL A 1 93 ? -10.326 -6.369 3.721 1.00 94.62 93 VAL A N 1
ATOM 685 C CA . VAL A 1 93 ? -9.886 -6.141 5.110 1.00 94.62 93 VAL A CA 1
ATOM 686 C C . VAL A 1 93 ? -10.473 -4.842 5.662 1.00 94.62 93 VAL A C 1
ATOM 688 O O . VAL A 1 93 ? -10.907 -4.802 6.813 1.00 94.62 93 VAL A O 1
ATOM 691 N N . SER A 1 94 ? -10.522 -3.782 4.851 1.00 93.06 94 SER A N 1
ATOM 692 C CA . SER A 1 94 ? -11.099 -2.512 5.282 1.00 93.06 94 SER A CA 1
ATOM 693 C C . SER A 1 94 ? -12.586 -2.643 5.605 1.00 93.06 94 SER A C 1
ATOM 695 O O . SER A 1 94 ? -13.000 -2.185 6.670 1.00 93.06 94 SER A O 1
ATOM 697 N N . LEU A 1 95 ? -13.350 -3.329 4.746 1.00 94.31 95 LEU A N 1
ATOM 698 C CA . LEU A 1 95 ? -14.780 -3.582 4.919 1.00 94.31 95 LEU A CA 1
ATOM 699 C C . LEU A 1 95 ? -15.047 -4.429 6.162 1.00 94.31 95 LEU A C 1
ATOM 701 O O . LEU A 1 95 ? -15.932 -4.098 6.943 1.00 94.31 95 LEU A O 1
ATOM 705 N N . TYR A 1 96 ? -14.241 -5.467 6.387 1.00 93.50 96 TYR A N 1
ATOM 706 C CA . TYR A 1 96 ? -14.308 -6.277 7.601 1.00 93.50 96 TYR A CA 1
ATOM 707 C C . TYR A 1 96 ? -14.036 -5.445 8.864 1.00 93.50 96 TYR A C 1
ATOM 709 O O . TYR A 1 96 ? -14.761 -5.552 9.851 1.00 93.50 96 TYR A O 1
ATOM 717 N N . GLY A 1 97 ? -13.034 -4.559 8.825 1.00 91.81 97 GLY A N 1
ATOM 718 C CA . GLY A 1 97 ? -12.752 -3.640 9.929 1.00 91.81 97 GLY A CA 1
ATOM 719 C C . GLY A 1 97 ? -13.900 -2.666 10.212 1.00 91.81 97 GLY A C 1
ATOM 720 O O . GLY A 1 97 ? -14.221 -2.432 11.375 1.00 91.81 97 GLY A O 1
ATOM 721 N N . PHE A 1 98 ? -14.551 -2.141 9.167 1.00 91.31 98 PHE A N 1
ATOM 722 C CA . PHE A 1 98 ? -15.753 -1.316 9.323 1.00 91.31 98 PHE A CA 1
ATOM 723 C C . PHE A 1 98 ? -16.901 -2.111 9.935 1.00 91.31 98 PHE A C 1
ATOM 725 O O . PHE A 1 98 ? -17.461 -1.677 10.935 1.00 91.31 98 PHE A O 1
ATOM 732 N N . TYR A 1 99 ? -17.186 -3.297 9.395 1.00 91.12 99 TYR A N 1
ATOM 733 C CA . TYR A 1 99 ? -18.257 -4.155 9.886 1.00 91.12 99 TYR A CA 1
ATOM 734 C C . TYR A 1 99 ? -18.104 -4.455 11.379 1.00 91.12 99 TYR A C 1
ATOM 736 O O . TYR A 1 99 ? -19.041 -4.225 12.134 1.00 91.12 99 TYR A O 1
ATOM 744 N N . ASN A 1 100 ? -16.910 -4.870 11.817 1.00 88.25 100 ASN A N 1
ATOM 745 C CA . ASN A 1 100 ? -16.641 -5.184 13.222 1.00 88.25 100 ASN A CA 1
ATOM 746 C C . ASN A 1 100 ? -16.766 -3.967 14.149 1.00 88.25 100 ASN A C 1
ATOM 748 O O . ASN A 1 100 ? -17.306 -4.085 15.247 1.00 88.25 100 ASN A O 1
ATOM 752 N N . ARG A 1 101 ? -16.309 -2.789 13.705 1.00 84.19 101 ARG A N 1
ATOM 753 C CA . ARG A 1 101 ? -16.476 -1.546 14.473 1.00 84.19 101 ARG A CA 1
ATOM 754 C C . ARG A 1 101 ? -17.932 -1.136 14.607 1.00 84.19 101 ARG A C 1
ATOM 756 O O . ARG A 1 101 ? -18.320 -0.665 15.672 1.00 84.19 101 ARG A O 1
ATOM 763 N N . ASP A 1 102 ? -18.699 -1.267 13.532 1.00 85.38 102 ASP A N 1
ATOM 764 C CA . ASP A 1 102 ? -20.080 -0.792 13.482 1.00 85.38 102 ASP A CA 1
ATOM 765 C C . ASP A 1 102 ? -21.003 -1.678 14.326 1.00 85.38 102 ASP A C 1
ATOM 767 O O . ASP A 1 102 ? -21.911 -1.170 14.981 1.00 85.38 102 ASP A O 1
ATOM 771 N N . ILE A 1 103 ? -20.730 -2.986 14.388 1.00 85.88 103 ILE A N 1
ATOM 772 C CA . ILE A 1 103 ? -21.428 -3.918 15.291 1.00 85.88 103 ILE A CA 1
ATOM 773 C C . ILE A 1 103 ? -20.894 -3.889 16.737 1.00 85.88 103 ILE A C 1
ATOM 775 O O . ILE A 1 103 ? -21.470 -4.538 17.606 1.00 85.88 103 ILE A O 1
ATOM 779 N N . GLY A 1 104 ? -19.831 -3.122 17.011 1.00 66.56 104 GLY A N 1
ATOM 780 C CA . GLY A 1 104 ? -19.328 -2.854 18.361 1.00 66.56 104 GLY A CA 1
ATOM 781 C C . GLY A 1 104 ? -18.533 -3.984 19.027 1.00 66.56 104 GLY A C 1
ATOM 782 O O . GLY A 1 104 ? -18.493 -4.019 20.258 1.00 66.56 104 GLY A O 1
ATOM 783 N N . ILE A 1 105 ? -17.923 -4.891 18.250 1.00 56.12 105 ILE A N 1
ATOM 784 C CA . ILE A 1 105 ? -17.022 -5.950 18.759 1.00 56.12 105 ILE A CA 1
ATOM 785 C C . ILE A 1 105 ? -15.586 -5.425 18.882 1.00 56.12 105 ILE A C 1
ATOM 787 O O . ILE A 1 105 ? -15.127 -4.700 17.967 1.00 56.12 105 ILE A O 1
#

pLDDT: mean 81.62, std 11.95, range [56.12, 96.19]

Secondary structure (DSSP, 8-state):
-HHHHHHHHHHHHHHHHHHHHHH--HHHHHHHHHHHHHHHHHHHHHHHH-GGGGGGGGT-HHHH--HHHHHHH---HHHHHHHHHHHHHHHHHHHHHHHHHHTT-